Protein AF-A0A1M5GYQ4-F1 (afdb_monomer_lite)

Foldseek 3Di:
DDDDDDPPDDPPPPPPVPPPCVVPPPPQPDQDDLVRLVVVCVVV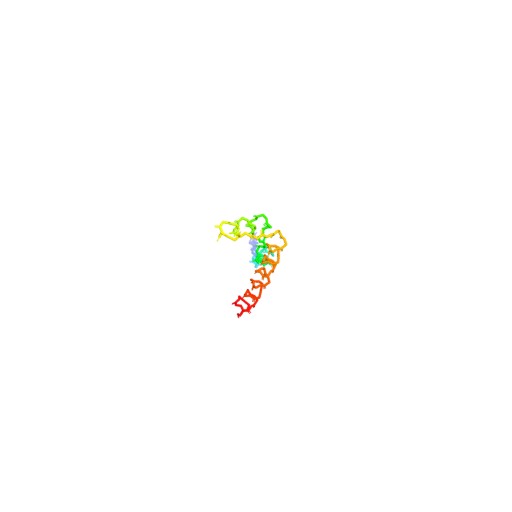VDPDDSVRSVVVSVVVSVVSNVCCVVPVVD

Secondary structure (DSSP, 8-state):
--------------------GGGG------PPPHHHHHHHHHHTT----HHHHHHHHHHHHHHHHHHHHHHT--

Sequence (74 aa):
MKRNHHIKTRKSTSITKELPQSLYRYNGIQKLSFEKSKKILLDSGFKLTDEEVKEISDIMHKIAELVIKEFISK

Structure (mmCIF, N/CA/C/O backbone):
data_AF-A0A1M5GYQ4-F1
#
_entry.id   AF-A0A1M5GYQ4-F1
#
loop_
_atom_site.group_PDB
_atom_site.id
_atom_site.type_symbol
_atom_site.label_atom_id
_atom_site.label_alt_id
_atom_site.label_comp_id
_atom_site.label_asym_id
_atom_site.label_entity_id
_atom_site.label_seq_id
_atom_site.pdbx_PDB_ins_code
_atom_site.Cartn_x
_atom_site.Cartn_y
_atom_site.Cartn_z
_atom_site.occupancy
_atom_site.B_iso_or_equiv
_atom_site.auth_seq_id
_atom_site.auth_comp_id
_atom_site.auth_asym_id
_atom_site.auth_atom_id
_atom_site.pdbx_PDB_model_num
ATOM 1 N N . MET A 1 1 ? 20.483 38.267 -72.681 1.00 45.38 1 MET A N 1
ATOM 2 C CA . MET A 1 1 ? 19.649 38.062 -71.472 1.00 45.38 1 MET A CA 1
ATOM 3 C C . MET A 1 1 ? 20.202 36.872 -70.688 1.00 45.38 1 MET A C 1
ATOM 5 O O . MET A 1 1 ? 20.112 35.752 -71.172 1.00 45.38 1 MET A O 1
ATOM 9 N N . LYS A 1 2 ? 20.861 37.104 -69.543 1.00 45.12 2 LYS A N 1
ATOM 10 C CA . LYS A 1 2 ? 21.467 36.050 -68.702 1.00 45.12 2 LYS A CA 1
ATOM 11 C C . LYS A 1 2 ? 20.440 35.589 -67.659 1.00 45.12 2 LYS A C 1
ATOM 13 O O . LYS A 1 2 ? 19.945 36.416 -66.901 1.00 45.12 2 LYS A O 1
ATOM 18 N N . ARG A 1 3 ? 20.087 34.299 -67.640 1.00 50.94 3 ARG A N 1
ATOM 19 C CA . ARG A 1 3 ? 19.205 33.705 -66.620 1.00 50.94 3 ARG A CA 1
ATOM 20 C C . ARG A 1 3 ? 20.072 33.159 -65.485 1.00 50.94 3 ARG A C 1
ATOM 22 O O . ARG A 1 3 ? 20.750 32.156 -65.665 1.00 50.94 3 ARG A O 1
ATOM 29 N N . ASN A 1 4 ? 20.054 33.821 -64.331 1.00 45.69 4 ASN A N 1
ATOM 30 C CA . ASN A 1 4 ? 20.725 33.336 -63.126 1.00 45.69 4 ASN A CA 1
ATOM 31 C C . ASN A 1 4 ? 19.866 32.228 -62.495 1.00 45.69 4 ASN A C 1
ATOM 33 O O . ASN A 1 4 ? 18.765 32.491 -62.014 1.00 45.69 4 ASN A O 1
ATOM 37 N N . HIS A 1 5 ? 20.343 30.984 -62.504 1.00 49.19 5 HIS A N 1
ATOM 38 C CA . HIS A 1 5 ? 19.767 29.906 -61.699 1.00 49.19 5 HIS A CA 1
ATOM 39 C C . HIS A 1 5 ? 20.389 29.941 -60.305 1.00 49.19 5 HIS A C 1
ATOM 41 O O . HIS A 1 5 ? 21.514 29.500 -60.093 1.00 49.19 5 HIS A O 1
ATOM 47 N N . HIS A 1 6 ? 19.652 30.503 -59.350 1.00 48.28 6 HIS A N 1
ATOM 48 C CA . HIS A 1 6 ? 20.011 30.453 -57.941 1.00 48.28 6 HIS A CA 1
ATOM 49 C C . HIS A 1 6 ? 19.552 29.105 -57.371 1.00 48.28 6 HIS A C 1
ATOM 51 O O . HIS A 1 6 ? 18.386 28.925 -57.019 1.00 48.28 6 HIS A O 1
ATOM 57 N N . ILE A 1 7 ? 20.464 28.133 -57.328 1.00 58.72 7 ILE A N 1
ATOM 58 C CA . ILE A 1 7 ? 20.238 26.845 -56.670 1.00 58.72 7 ILE A CA 1
ATOM 59 C C . ILE A 1 7 ? 20.266 27.104 -55.160 1.00 58.72 7 ILE A C 1
ATOM 61 O O . ILE A 1 7 ? 21.330 27.242 -54.561 1.00 58.72 7 ILE A O 1
ATOM 65 N N . LYS A 1 8 ? 19.088 27.205 -54.535 1.00 53.00 8 LYS A N 1
ATOM 66 C CA . LYS A 1 8 ? 18.967 27.206 -53.072 1.00 53.00 8 LYS A CA 1
ATOM 67 C C . LYS A 1 8 ? 19.294 25.804 -52.565 1.00 53.00 8 LYS A C 1
ATOM 69 O O . LYS A 1 8 ? 18.480 24.891 -52.682 1.00 53.00 8 LYS A O 1
ATOM 74 N N . THR A 1 9 ? 20.483 25.634 -51.998 1.00 55.66 9 THR A N 1
ATOM 75 C CA . THR A 1 9 ? 20.845 24.426 -51.260 1.00 55.66 9 THR A CA 1
ATOM 76 C C . THR A 1 9 ? 19.943 24.315 -50.032 1.00 55.66 9 THR A C 1
ATOM 78 O O . THR A 1 9 ? 19.935 25.159 -49.134 1.00 55.66 9 THR A O 1
ATOM 81 N N . ARG A 1 10 ? 19.100 23.281 -50.023 1.00 47.34 10 ARG A N 1
ATOM 82 C CA . ARG A 1 10 ? 18.244 22.937 -48.890 1.00 47.34 10 ARG A CA 1
ATOM 83 C C . ARG A 1 10 ? 19.177 22.460 -47.776 1.00 47.34 10 ARG A C 1
ATOM 85 O O . ARG A 1 10 ? 19.747 21.380 -47.888 1.00 47.34 10 ARG A O 1
ATOM 92 N N . LYS A 1 11 ? 19.381 23.281 -46.738 1.00 49.66 11 LYS A N 1
ATOM 93 C CA . LYS A 1 11 ? 20.047 22.851 -45.500 1.00 49.66 11 LYS A CA 1
ATOM 94 C C . LYS A 1 11 ? 19.334 21.588 -45.019 1.00 49.66 11 LYS A C 1
ATOM 96 O O . LYS A 1 11 ? 18.162 21.652 -44.654 1.00 49.66 11 LYS A O 1
ATOM 101 N N . SER A 1 12 ? 20.020 20.453 -45.067 1.00 47.34 12 SER A N 1
ATOM 102 C CA . SER A 1 12 ? 19.606 19.239 -44.380 1.00 47.34 12 SER A CA 1
ATOM 103 C C . SER A 1 12 ? 19.693 19.528 -42.887 1.00 47.34 12 SER A C 1
ATOM 105 O O . SER A 1 12 ? 20.750 19.409 -42.273 1.00 47.34 12 SER A O 1
ATOM 107 N N . THR A 1 13 ? 18.593 19.994 -42.307 1.00 45.09 13 THR A N 1
ATOM 108 C CA . THR A 1 13 ? 18.391 19.914 -40.870 1.00 45.09 13 THR A CA 1
ATOM 109 C C . THR A 1 13 ? 18.335 18.433 -40.532 1.00 45.09 13 THR A C 1
ATOM 111 O O . THR A 1 13 ? 17.320 17.769 -40.740 1.00 45.09 13 THR A O 1
ATOM 114 N N . SER A 1 14 ? 19.455 17.902 -40.050 1.00 50.94 14 SER A N 1
ATOM 115 C CA . SER A 1 14 ? 19.471 16.681 -39.260 1.00 50.94 14 SER A CA 1
ATOM 116 C C . SER A 1 14 ? 18.624 16.963 -38.029 1.00 50.94 14 SER A C 1
ATOM 118 O O . SER A 1 14 ? 19.107 17.486 -37.032 1.00 50.94 14 SER A O 1
ATOM 120 N N . ILE A 1 15 ? 17.322 16.703 -38.136 1.00 51.50 15 ILE A N 1
ATOM 121 C CA . ILE A 1 15 ? 16.438 16.635 -36.984 1.00 51.50 15 ILE A CA 1
ATOM 122 C C . ILE A 1 15 ? 16.824 15.324 -36.303 1.00 51.50 15 ILE A C 1
ATOM 124 O O . ILE A 1 15 ? 16.192 14.288 -36.509 1.00 51.50 15 ILE A O 1
ATOM 128 N N . THR A 1 16 ? 17.905 15.347 -35.524 1.00 52.28 16 THR A N 1
ATOM 129 C CA . THR A 1 16 ? 17.988 14.479 -34.360 1.00 52.28 16 THR A CA 1
ATOM 130 C C . THR A 1 16 ? 16.760 14.838 -33.546 1.00 52.28 16 THR A C 1
ATOM 132 O O . THR A 1 16 ? 16.692 15.885 -32.908 1.00 52.28 16 THR A O 1
ATOM 135 N N . LYS A 1 17 ? 15.711 14.025 -33.693 1.00 54.44 17 LYS A N 1
ATOM 136 C CA . LYS A 1 17 ? 14.574 14.024 -32.785 1.00 54.44 17 LYS A CA 1
ATOM 137 C C . LYS A 1 17 ? 15.159 13.601 -31.447 1.00 54.44 17 LYS A C 1
ATOM 139 O O . LYS A 1 17 ? 15.171 12.415 -31.133 1.00 54.44 17 LYS A O 1
ATOM 144 N N . GLU A 1 18 ? 15.735 14.551 -30.720 1.00 57.62 18 GLU A N 1
ATOM 145 C CA . GLU A 1 18 ? 15.980 14.376 -29.304 1.00 57.62 18 GLU A CA 1
ATOM 146 C C . GLU A 1 18 ? 14.608 14.078 -28.719 1.00 57.62 18 GLU A C 1
ATOM 148 O O . GLU A 1 18 ? 13.705 14.920 -28.709 1.00 57.62 18 GLU A O 1
ATOM 153 N N . LEU A 1 19 ? 14.408 12.800 -28.399 1.00 53.56 19 LEU A N 1
ATOM 154 C CA . LEU A 1 19 ? 13.232 12.335 -27.694 1.00 53.56 19 LEU A CA 1
ATOM 155 C C . LEU A 1 19 ? 13.081 13.246 -26.475 1.00 53.56 19 LEU A C 1
ATOM 157 O O . LEU A 1 19 ? 14.070 13.464 -25.769 1.00 53.56 19 LEU A O 1
ATOM 161 N N . PRO A 1 20 ? 11.892 13.824 -26.245 1.00 48.69 20 PRO A N 1
ATOM 162 C CA . PRO A 1 20 ? 11.702 14.737 -25.135 1.00 48.69 20 PRO A CA 1
ATOM 163 C C . PRO A 1 20 ? 12.178 14.053 -23.852 1.00 48.69 20 PRO A C 1
ATOM 165 O O . PRO A 1 20 ? 11.784 12.923 -23.563 1.00 48.69 20 PRO A O 1
ATOM 168 N N . GLN A 1 21 ? 13.021 14.745 -23.077 1.00 51.81 21 GLN A N 1
ATOM 169 C CA . GLN A 1 21 ? 13.557 14.286 -21.785 1.00 51.81 21 GLN A CA 1
ATOM 170 C C . GLN A 1 21 ? 12.471 13.804 -20.801 1.00 51.81 21 GLN A C 1
ATOM 172 O O . GLN A 1 21 ? 12.781 13.142 -19.814 1.00 51.81 21 GLN A O 1
ATOM 177 N N . SER A 1 22 ? 11.190 14.069 -21.079 1.00 49.72 22 SER A N 1
ATOM 178 C CA . SER A 1 22 ? 10.052 13.511 -20.349 1.00 49.72 22 SER A CA 1
ATOM 179 C C . SER A 1 22 ? 9.919 11.985 -20.447 1.00 49.72 22 SER A C 1
ATOM 181 O O . SER A 1 22 ? 9.300 11.399 -19.563 1.00 49.72 22 SER A O 1
ATOM 183 N N . LEU A 1 23 ? 10.510 11.333 -21.458 1.00 45.00 23 LEU A N 1
ATOM 184 C CA . LEU A 1 23 ? 10.539 9.866 -21.579 1.00 45.00 23 LEU A CA 1
ATOM 185 C C . LEU A 1 23 ? 11.596 9.195 -20.689 1.00 45.00 23 LEU A C 1
ATOM 187 O O . LEU A 1 23 ? 11.546 7.983 -20.508 1.00 45.00 23 LEU A O 1
ATOM 191 N N . TYR A 1 24 ? 12.495 9.970 -20.074 1.00 45.97 24 TYR A N 1
ATOM 192 C CA . TYR A 1 24 ? 13.402 9.492 -19.024 1.00 45.97 24 TYR A CA 1
ATOM 193 C C . TYR A 1 24 ? 12.819 9.671 -17.617 1.00 45.97 24 TYR A C 1
ATOM 195 O O . TYR A 1 24 ? 13.545 9.586 -16.625 1.00 45.97 24 TYR A O 1
ATOM 203 N N . ARG A 1 25 ? 11.502 9.893 -17.484 1.00 50.25 25 ARG A N 1
ATOM 204 C CA . ARG A 1 25 ? 10.841 9.622 -16.207 1.00 50.25 25 ARG A CA 1
ATOM 205 C C . ARG A 1 25 ? 10.891 8.121 -15.992 1.00 50.25 25 ARG A C 1
ATOM 207 O O . ARG A 1 25 ? 10.071 7.372 -16.509 1.00 50.25 25 ARG A O 1
ATOM 2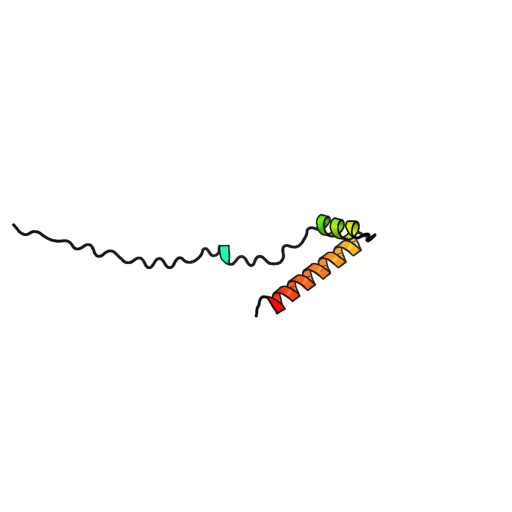14 N N . TYR A 1 26 ? 11.876 7.702 -15.210 1.00 50.88 26 TYR A N 1
ATOM 215 C CA . TYR A 1 26 ? 11.807 6.471 -14.455 1.00 50.88 26 TYR A CA 1
ATOM 216 C C . TYR A 1 26 ? 10.459 6.490 -13.727 1.00 50.88 26 TYR A C 1
ATOM 218 O O . TYR A 1 26 ? 10.289 7.193 -12.728 1.00 50.88 26 TYR A O 1
ATOM 226 N N . ASN A 1 27 ? 9.464 5.789 -14.271 1.00 54.34 27 ASN A N 1
ATOM 227 C CA . ASN A 1 27 ? 8.250 5.456 -13.545 1.00 54.34 27 ASN A CA 1
ATOM 228 C C . ASN A 1 27 ? 8.674 4.420 -12.502 1.00 54.34 27 ASN A C 1
ATOM 230 O O . ASN A 1 27 ? 8.435 3.226 -12.661 1.00 54.34 27 ASN A O 1
ATOM 234 N N . GLY A 1 28 ? 9.380 4.882 -11.465 1.00 57.81 28 GLY A N 1
ATOM 235 C CA . GLY A 1 28 ? 9.610 4.094 -10.266 1.00 57.81 28 GLY A CA 1
ATOM 236 C C . GLY A 1 28 ? 8.269 3.587 -9.752 1.00 57.81 28 GLY A C 1
ATOM 237 O O . GLY A 1 28 ? 7.218 4.154 -10.071 1.00 57.81 28 GLY A O 1
ATOM 238 N N . ILE A 1 29 ? 8.297 2.500 -8.985 1.00 62.84 29 ILE A N 1
ATOM 239 C CA . ILE A 1 29 ? 7.072 1.911 -8.443 1.00 62.84 29 ILE A CA 1
ATOM 240 C C . ILE A 1 29 ? 6.283 3.001 -7.753 1.00 62.84 29 ILE A C 1
ATOM 242 O O . ILE A 1 29 ? 6.746 3.642 -6.808 1.00 62.84 29 ILE A O 1
ATOM 246 N N . GLN A 1 30 ? 5.089 3.235 -8.280 1.00 71.38 30 GLN A N 1
ATOM 247 C CA . GLN A 1 30 ? 4.199 4.219 -7.720 1.00 71.38 30 GLN A CA 1
ATOM 248 C C . GLN A 1 30 ? 3.753 3.666 -6.371 1.00 71.38 30 GLN A C 1
ATOM 250 O O . GLN A 1 30 ? 3.015 2.680 -6.310 1.00 71.38 30 GLN A O 1
ATOM 255 N N . LYS A 1 31 ? 4.271 4.257 -5.290 1.00 76.94 31 LYS A N 1
ATOM 256 C CA . LYS A 1 31 ? 3.910 3.860 -3.931 1.00 76.94 31 LYS A CA 1
ATOM 257 C C . LYS A 1 31 ? 2.391 3.900 -3.805 1.00 76.94 31 LYS A C 1
ATOM 259 O O . LYS A 1 31 ? 1.759 4.917 -4.096 1.00 76.94 31 LYS A O 1
ATOM 264 N N . LEU A 1 32 ? 1.806 2.772 -3.410 1.00 82.25 32 LEU A N 1
ATOM 265 C CA . LEU A 1 32 ? 0.390 2.712 -3.068 1.00 82.25 32 LEU A CA 1
ATOM 266 C C . LEU A 1 32 ? 0.122 3.659 -1.896 1.00 82.25 32 LEU A C 1
ATOM 268 O O . LEU A 1 32 ? 0.941 3.762 -0.981 1.00 82.25 32 LEU A O 1
ATOM 272 N N . SER A 1 33 ? -1.016 4.359 -1.940 1.00 86.38 33 SER A N 1
ATOM 273 C CA . SER A 1 33 ? -1.439 5.184 -0.809 1.00 86.38 33 SER A CA 1
ATOM 274 C C . SER A 1 33 ? -1.769 4.297 0.385 1.00 86.38 33 SER A C 1
ATOM 276 O O . SER A 1 33 ? -2.172 3.141 0.220 1.00 86.38 33 SER A O 1
ATOM 278 N N . PHE A 1 34 ? -1.640 4.857 1.585 1.00 86.56 34 PHE A N 1
ATOM 279 C CA . PHE A 1 34 ? -1.960 4.141 2.813 1.0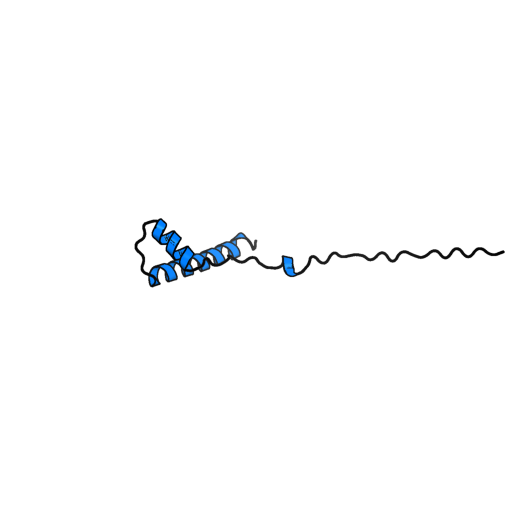0 86.56 34 PHE A CA 1
ATOM 280 C C . PHE A 1 34 ? -3.398 3.606 2.803 1.00 86.56 34 PHE A C 1
ATOM 282 O O . PHE A 1 34 ? -3.609 2.453 3.167 1.00 86.56 34 PHE A O 1
ATOM 289 N N . GLU A 1 35 ? -4.382 4.371 2.306 1.00 88.88 35 GLU A N 1
ATOM 290 C CA . GLU A 1 35 ? -5.772 3.894 2.262 1.00 88.88 35 GLU A CA 1
ATOM 291 C C . GLU A 1 35 ? -5.936 2.685 1.337 1.00 88.88 35 GLU A C 1
ATOM 293 O O . GLU A 1 35 ? -6.696 1.766 1.645 1.00 88.88 35 GLU A O 1
ATOM 298 N N . LYS A 1 36 ? -5.203 2.654 0.215 1.00 88.19 36 LYS A N 1
ATOM 299 C CA . LYS A 1 36 ? -5.207 1.503 -0.693 1.00 88.19 36 LYS A CA 1
ATOM 300 C C . LYS A 1 36 ? -4.523 0.296 -0.064 1.00 88.19 36 LYS A C 1
ATOM 302 O O . LYS A 1 36 ? -5.091 -0.790 -0.124 1.00 88.19 36 LYS A O 1
ATOM 307 N N . SER A 1 37 ? -3.357 0.479 0.557 1.00 87.62 37 SER A N 1
ATOM 308 C CA . SER A 1 37 ? -2.653 -0.595 1.270 1.00 87.62 37 SER A CA 1
ATOM 309 C C . SER A 1 37 ? -3.529 -1.179 2.382 1.00 87.62 37 SER A C 1
ATOM 311 O O . SER A 1 37 ? -3.701 -2.394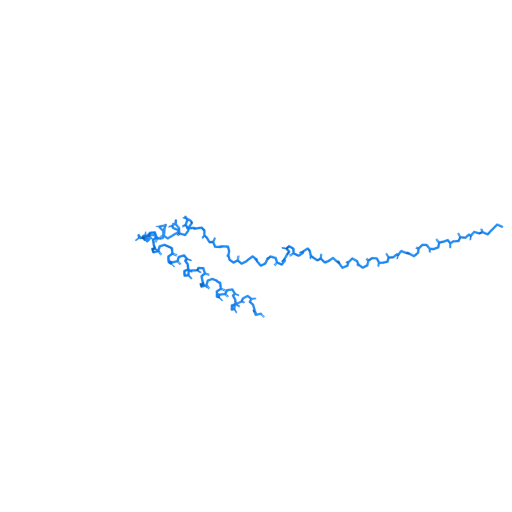 2.456 1.00 87.62 37 SER A O 1
ATOM 313 N N . LYS A 1 38 ? -4.171 -0.317 3.181 1.00 89.69 38 LYS A N 1
ATOM 314 C CA . LYS A 1 38 ? -5.105 -0.709 4.242 1.00 89.69 38 LYS A CA 1
ATOM 315 C C . LYS A 1 38 ? -6.284 -1.497 3.688 1.00 89.69 38 LYS A C 1
ATOM 317 O O . LYS A 1 38 ? -6.582 -2.573 4.191 1.00 89.69 38 LYS A O 1
ATOM 322 N N . LYS A 1 39 ? -6.924 -1.003 2.624 1.00 91.19 39 LYS A N 1
ATOM 323 C CA . LYS A 1 39 ? -8.046 -1.700 1.988 1.00 91.19 39 LYS A CA 1
ATOM 324 C C . LYS A 1 39 ? -7.649 -3.096 1.504 1.00 91.19 39 LYS A C 1
ATOM 326 O O . LYS A 1 39 ? -8.338 -4.050 1.826 1.00 91.19 39 LYS A O 1
ATOM 331 N N . ILE A 1 40 ? -6.529 -3.224 0.789 1.00 89.38 40 ILE A N 1
ATOM 332 C CA . ILE A 1 40 ? -6.055 -4.516 0.264 1.00 89.38 40 ILE A CA 1
ATOM 333 C C . ILE A 1 40 ? -5.818 -5.513 1.404 1.00 89.38 40 ILE A C 1
ATOM 335 O O . ILE A 1 40 ? -6.247 -6.662 1.319 1.00 89.38 40 ILE A O 1
ATOM 339 N N . LEU A 1 41 ? -5.156 -5.079 2.477 1.00 87.31 41 LEU A N 1
ATOM 340 C CA . LEU A 1 41 ? -4.849 -5.949 3.611 1.00 87.31 41 LEU A CA 1
ATOM 341 C C . LEU A 1 41 ? -6.106 -6.358 4.395 1.00 87.31 41 LEU A C 1
ATOM 343 O O . LEU A 1 41 ? -6.227 -7.518 4.787 1.00 87.31 41 LEU A O 1
ATOM 347 N N . LEU A 1 42 ? -7.064 -5.443 4.564 1.00 88.06 42 LEU A N 1
ATOM 348 C CA . LEU A 1 42 ? -8.349 -5.741 5.202 1.00 88.06 42 LEU A CA 1
ATOM 349 C C . LEU A 1 42 ? -9.215 -6.678 4.345 1.00 88.06 42 LEU A C 1
ATOM 351 O O . LEU A 1 42 ? -9.768 -7.641 4.873 1.00 88.06 42 LEU A O 1
ATOM 355 N N . ASP A 1 43 ? -9.285 -6.446 3.029 1.00 91.38 43 ASP A N 1
ATOM 356 C CA . ASP A 1 43 ? -10.013 -7.298 2.073 1.00 91.38 43 ASP A CA 1
ATOM 357 C C . ASP A 1 43 ? -9.419 -8.720 2.020 1.00 91.38 43 ASP A C 1
ATOM 359 O O . ASP A 1 43 ? -10.120 -9.686 1.725 1.00 91.38 43 ASP A O 1
ATOM 363 N N . SER A 1 44 ? -8.137 -8.866 2.369 1.00 86.69 44 SER A N 1
ATOM 364 C CA . SER A 1 44 ? -7.445 -10.156 2.487 1.00 86.69 44 SER A CA 1
ATOM 365 C C . SER A 1 44 ? -7.774 -10.912 3.787 1.00 86.69 44 SER A C 1
ATOM 367 O O . SER A 1 44 ? -7.270 -12.012 4.003 1.00 86.69 44 SER A O 1
ATOM 369 N N . GLY A 1 45 ? -8.603 -10.335 4.665 1.00 88.50 45 GLY A N 1
ATOM 370 C CA . GLY A 1 45 ? -9.033 -10.942 5.926 1.00 88.50 45 GLY A CA 1
ATOM 371 C C . GLY A 1 45 ? -8.096 -10.698 7.111 1.00 88.50 45 GLY A C 1
ATOM 372 O O . GLY A 1 45 ? -8.339 -11.23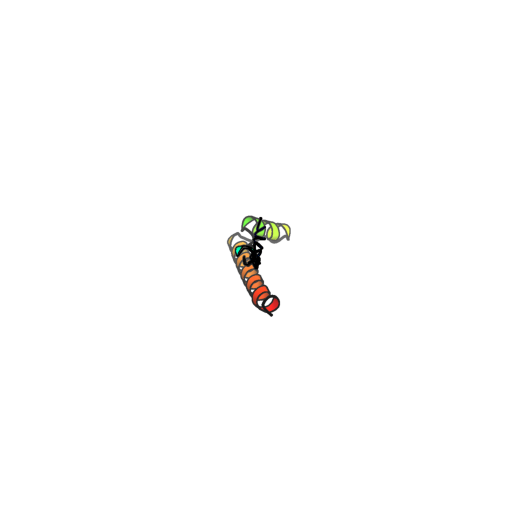8 8.193 1.00 88.50 45 GLY A O 1
ATOM 373 N N . PHE A 1 46 ? -7.051 -9.879 6.953 1.00 84.00 46 PHE A N 1
ATOM 374 C CA . PHE A 1 46 ? -6.176 -9.527 8.067 1.00 84.00 46 PHE A CA 1
ATOM 375 C C . PHE A 1 46 ? -6.809 -8.431 8.927 1.00 84.00 46 PHE A C 1
ATOM 377 O O . PHE A 1 46 ? -7.263 -7.406 8.426 1.00 84.00 46 PHE A O 1
ATOM 384 N N . LYS A 1 47 ? -6.806 -8.625 10.248 1.00 88.06 47 LYS A N 1
ATOM 385 C CA . LYS A 1 47 ? -7.172 -7.588 11.221 1.00 88.06 47 LYS A CA 1
ATOM 386 C C . LYS A 1 47 ? -5.898 -6.921 11.718 1.00 88.06 47 LYS A C 1
ATOM 388 O O . LYS A 1 47 ? -5.358 -7.330 12.738 1.00 88.06 47 LYS A O 1
ATOM 393 N N . LEU A 1 48 ? -5.419 -5.950 10.952 1.00 87.06 48 LEU A N 1
ATOM 394 C CA . LEU A 1 48 ? -4.192 -5.217 11.249 1.00 87.06 48 LEU A CA 1
ATOM 395 C C . LEU A 1 48 ? -4.523 -3.836 11.803 1.00 87.06 48 LEU A C 1
ATOM 397 O O . LEU A 1 48 ? -5.497 -3.198 11.393 1.00 87.06 48 LEU A O 1
ATOM 401 N N . THR A 1 49 ? -3.689 -3.385 12.725 1.00 91.75 49 THR A N 1
ATOM 402 C CA . THR A 1 49 ? -3.644 -2.004 13.202 1.00 91.75 49 THR A CA 1
ATOM 403 C C . THR A 1 49 ? -3.034 -1.081 12.146 1.00 91.75 49 THR A C 1
ATOM 405 O O . THR A 1 49 ? -2.396 -1.527 11.190 1.00 91.75 49 THR A O 1
ATOM 408 N N . ASP A 1 50 ? -3.228 0.228 12.307 1.00 89.56 50 ASP A N 1
ATOM 409 C CA . ASP A 1 50 ? -2.705 1.215 11.357 1.00 89.56 50 ASP A CA 1
ATOM 410 C C . ASP A 1 50 ? -1.168 1.232 11.329 1.00 89.56 50 ASP A C 1
ATOM 412 O O . ASP A 1 50 ? -0.585 1.341 10.247 1.00 89.56 50 ASP A O 1
ATOM 416 N N . GLU A 1 51 ? -0.517 1.031 12.478 1.00 92.31 51 GLU A N 1
ATOM 417 C CA . GLU A 1 51 ? 0.927 0.794 12.574 1.00 92.31 51 GLU A CA 1
ATOM 418 C C . GLU A 1 51 ? 1.375 -0.429 11.759 1.00 92.31 51 GLU A C 1
ATOM 420 O O . GLU A 1 51 ? 2.271 -0.307 10.924 1.00 92.31 51 GLU A O 1
ATOM 425 N N . GLU A 1 52 ? 0.728 -1.586 11.923 1.00 91.06 52 GLU A N 1
ATOM 426 C CA . GLU A 1 52 ? 1.099 -2.810 11.194 1.00 91.06 52 GLU A CA 1
ATOM 427 C C . GLU A 1 52 ? 0.902 -2.659 9.678 1.00 91.06 52 GLU A C 1
ATOM 429 O O . GLU A 1 52 ? 1.747 -3.076 8.884 1.00 91.06 52 GLU A O 1
ATOM 434 N N . VAL A 1 53 ? -0.189 -2.012 9.251 1.00 91.00 53 VAL A N 1
ATOM 435 C CA . VAL A 1 53 ? -0.437 -1.703 7.832 1.00 91.00 53 VAL A CA 1
ATOM 436 C C . VAL A 1 53 ? 0.677 -0.825 7.264 1.00 91.00 53 VAL A C 1
ATOM 438 O O . VAL A 1 53 ? 1.112 -1.031 6.127 1.00 91.00 53 VAL A O 1
ATOM 441 N N . LYS A 1 54 ? 1.143 0.156 8.040 1.00 90.19 54 LYS A N 1
ATOM 442 C CA . LYS A 1 54 ? 2.214 1.064 7.630 1.00 90.19 54 LYS A CA 1
ATOM 443 C C . LYS A 1 54 ? 3.540 0.324 7.485 1.00 90.19 54 LYS A C 1
ATOM 445 O O . LYS A 1 54 ? 4.183 0.454 6.445 1.00 90.19 54 LYS A O 1
ATOM 450 N N . GLU A 1 55 ? 3.907 -0.493 8.469 1.00 92.25 55 GLU A N 1
ATOM 451 C CA . GLU A 1 55 ? 5.133 -1.295 8.428 1.00 92.25 55 GLU A CA 1
ATOM 452 C C . GLU A 1 55 ? 5.145 -2.259 7.238 1.00 92.25 55 GLU A C 1
ATOM 454 O O . GLU A 1 55 ? 6.122 -2.308 6.486 1.00 92.25 55 GLU A O 1
ATOM 459 N N . ILE A 1 56 ? 4.039 -2.972 7.005 1.00 90.50 56 ILE A N 1
ATOM 460 C CA . ILE A 1 56 ? 3.903 -3.887 5.865 1.00 90.50 56 ILE A CA 1
ATOM 461 C C . ILE A 1 56 ? 4.013 -3.120 4.547 1.00 90.50 56 ILE A C 1
ATOM 463 O O . ILE A 1 56 ? 4.734 -3.547 3.644 1.00 90.50 56 ILE A O 1
ATOM 467 N N . SER A 1 57 ? 3.330 -1.980 4.424 1.00 88.44 57 SER A N 1
ATOM 468 C CA . SER A 1 57 ? 3.385 -1.164 3.210 1.00 88.44 57 SER A CA 1
ATOM 469 C C . SER A 1 57 ? 4.810 -0.677 2.923 1.00 88.44 57 SER A C 1
ATOM 471 O O . SER A 1 57 ? 5.256 -0.753 1.777 1.00 88.44 57 SER A O 1
ATOM 473 N N . ASP A 1 58 ? 5.542 -0.232 3.946 1.00 89.19 58 ASP A N 1
ATOM 474 C CA . ASP A 1 58 ? 6.927 0.227 3.810 1.00 89.19 58 ASP A CA 1
ATOM 475 C C . ASP A 1 58 ? 7.878 -0.915 3.420 1.00 89.19 58 ASP A C 1
ATOM 477 O O . ASP A 1 58 ? 8.748 -0.736 2.561 1.00 89.19 58 ASP A O 1
ATOM 481 N N . ILE A 1 59 ? 7.705 -2.105 4.006 1.00 91.56 59 ILE A N 1
ATOM 482 C CA . ILE A 1 59 ? 8.472 -3.303 3.637 1.00 91.56 59 ILE A CA 1
ATOM 483 C C . ILE A 1 59 ? 8.210 -3.668 2.174 1.00 91.56 59 ILE A C 1
ATOM 485 O O . ILE A 1 59 ? 9.158 -3.887 1.418 1.00 91.56 59 ILE A O 1
ATOM 489 N N . MET A 1 60 ? 6.946 -3.684 1.749 1.00 88.94 60 MET A N 1
ATOM 490 C CA . MET A 1 60 ? 6.581 -4.025 0.373 1.00 88.94 60 MET A CA 1
ATOM 491 C C . MET A 1 60 ? 7.158 -3.030 -0.632 1.00 88.94 60 MET A C 1
ATOM 493 O O . MET A 1 60 ? 7.656 -3.448 -1.675 1.00 88.94 60 M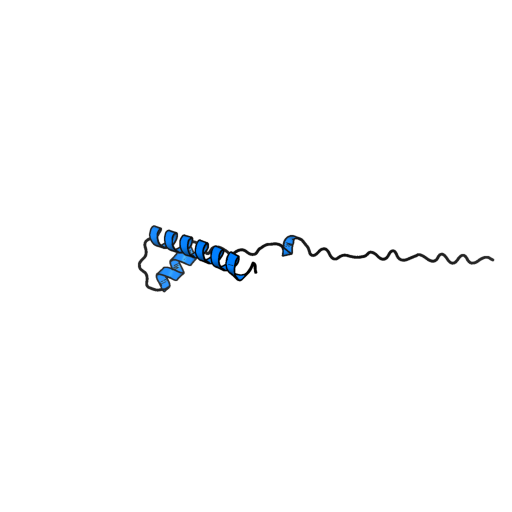ET A O 1
ATOM 497 N N . HIS A 1 61 ? 7.169 -1.730 -0.321 1.00 86.56 61 HIS A N 1
ATOM 498 C CA . HIS A 1 61 ? 7.814 -0.734 -1.185 1.00 86.56 61 HIS A CA 1
ATOM 499 C C . HIS A 1 61 ? 9.322 -0.969 -1.301 1.00 86.56 61 HIS A C 1
ATOM 501 O O . HIS A 1 61 ? 9.841 -0.952 -2.414 1.00 86.56 61 HIS A O 1
ATOM 507 N N . LYS A 1 62 ? 10.014 -1.265 -0.193 1.00 88.00 62 LYS A N 1
ATOM 508 C CA . LYS A 1 62 ? 11.454 -1.584 -0.212 1.00 88.00 62 LYS A CA 1
ATOM 509 C C . LYS A 1 62 ? 11.761 -2.840 -1.024 1.00 88.00 62 LYS A C 1
ATOM 511 O O . LYS A 1 62 ? 12.700 -2.840 -1.813 1.00 88.00 62 LYS A O 1
ATOM 516 N N . ILE A 1 63 ? 10.970 -3.902 -0.856 1.00 87.94 63 ILE A N 1
ATOM 517 C CA . ILE A 1 63 ? 11.120 -5.135 -1.643 1.00 87.94 63 ILE A CA 1
ATOM 518 C C . ILE A 1 63 ? 10.965 -4.818 -3.126 1.00 87.94 63 ILE A C 1
ATOM 520 O O . ILE A 1 63 ? 11.773 -5.250 -3.942 1.00 87.94 63 ILE A O 1
ATOM 524 N N . ALA A 1 64 ? 9.950 -4.040 -3.478 1.00 84.88 64 ALA A N 1
ATOM 525 C CA . ALA A 1 64 ? 9.662 -3.752 -4.866 1.00 84.88 64 ALA A CA 1
ATOM 526 C C . ALA A 1 64 ? 10.753 -2.866 -5.510 1.00 84.88 64 ALA A C 1
ATOM 528 O O . ALA A 1 64 ? 11.146 -3.110 -6.652 1.00 84.88 64 ALA A O 1
ATOM 529 N N . GLU A 1 65 ? 11.314 -1.907 -4.764 1.00 84.44 65 GLU A N 1
ATOM 530 C CA . GLU A 1 65 ? 12.502 -1.144 -5.176 1.00 84.44 65 GLU A CA 1
ATOM 531 C C . GLU A 1 65 ? 13.714 -2.057 -5.429 1.00 84.44 65 GLU A C 1
ATOM 533 O O . GLU A 1 65 ? 14.383 -1.921 -6.455 1.00 84.44 65 GLU A O 1
ATOM 538 N N . LEU A 1 66 ? 13.975 -3.020 -4.536 1.00 85.19 66 LEU A N 1
ATOM 539 C CA . LEU A 1 66 ? 15.069 -3.984 -4.693 1.00 85.19 66 LEU A CA 1
ATOM 540 C C . LEU A 1 66 ? 14.866 -4.898 -5.906 1.00 85.19 66 LEU A C 1
ATOM 542 O O . LEU A 1 66 ? 15.795 -5.081 -6.689 1.00 85.19 66 LEU A O 1
ATOM 546 N N . VAL A 1 67 ? 13.654 -5.428 -6.102 1.00 81.88 67 VAL A N 1
ATOM 547 C CA . VAL A 1 67 ? 13.323 -6.282 -7.254 1.00 81.88 67 VAL A CA 1
ATOM 548 C C . VAL A 1 67 ? 13.570 -5.535 -8.558 1.00 81.88 67 VAL A C 1
ATOM 550 O O . VAL A 1 67 ? 14.219 -6.069 -9.450 1.00 81.88 67 VAL A O 1
ATOM 553 N N . ILE A 1 68 ? 13.116 -4.287 -8.677 1.00 75.31 68 ILE A N 1
ATOM 554 C CA . ILE A 1 68 ? 13.374 -3.495 -9.883 1.00 75.31 68 ILE A CA 1
ATOM 555 C C . ILE A 1 68 ? 14.862 -3.269 -10.100 1.00 75.31 68 ILE A C 1
ATOM 557 O O . ILE A 1 68 ? 15.345 -3.441 -11.219 1.00 75.31 68 ILE A O 1
ATOM 561 N N . LYS A 1 69 ? 15.586 -2.885 -9.047 1.00 76.62 69 LYS A N 1
ATOM 562 C CA . LYS A 1 69 ? 17.016 -2.606 -9.150 1.00 76.62 69 LYS A CA 1
ATOM 563 C C . LYS A 1 69 ? 17.792 -3.827 -9.648 1.00 76.62 69 LYS A C 1
ATOM 565 O O . LYS A 1 69 ? 18.645 -3.681 -10.514 1.00 76.62 69 LYS A O 1
ATOM 570 N N . GLU A 1 70 ? 17.461 -5.012 -9.148 1.00 75.06 70 GLU A N 1
ATOM 571 C CA . GLU A 1 70 ? 18.163 -6.254 -9.485 1.00 75.06 70 GLU A CA 1
ATOM 572 C C . GLU A 1 70 ? 17.699 -6.889 -10.810 1.00 75.06 70 GLU A C 1
ATOM 574 O O . GLU A 1 70 ? 18.502 -7.513 -11.504 1.00 75.06 70 GLU A O 1
ATOM 579 N N . PHE A 1 71 ? 16.420 -6.744 -11.186 1.00 63.09 71 PHE A N 1
ATOM 580 C CA . PHE A 1 71 ? 15.850 -7.421 -12.362 1.00 63.09 71 PHE A CA 1
ATOM 581 C C . PHE A 1 71 ? 15.708 -6.543 -13.608 1.00 63.09 71 PHE A C 1
ATOM 583 O O . PHE A 1 71 ? 15.831 -7.067 -14.711 1.00 63.09 71 PHE A O 1
ATOM 590 N N . ILE A 1 72 ? 15.433 -5.242 -13.469 1.00 59.22 72 ILE A N 1
ATOM 591 C CA . ILE A 1 72 ? 15.230 -4.335 -14.616 1.00 59.22 72 ILE A CA 1
ATOM 592 C C . ILE A 1 72 ? 16.545 -3.672 -15.040 1.00 59.22 72 ILE A C 1
ATOM 594 O O . ILE A 1 72 ? 16.693 -3.295 -16.196 1.00 59.22 72 ILE A O 1
ATOM 598 N N . SER A 1 73 ? 17.510 -3.535 -14.125 1.00 55.53 73 SER A N 1
ATOM 599 C CA . SER A 1 73 ? 18.779 -2.850 -14.403 1.00 55.53 73 SER A CA 1
ATOM 600 C C . SER A 1 73 ? 19.896 -3.761 -14.947 1.00 55.53 73 SER A C 1
ATOM 602 O O . SER A 1 73 ? 21.059 -3.354 -14.898 1.00 55.53 73 SER A O 1
ATOM 604 N N . LYS A 1 74 ? 19.565 -4.964 -15.441 1.00 47.44 74 LYS A N 1
ATOM 605 C CA . LYS A 1 74 ? 20.475 -5.824 -16.223 1.00 47.44 74 LYS A CA 1
ATOM 606 C C . LYS A 1 74 ? 20.376 -5.503 -17.708 1.00 47.44 74 LYS A C 1
ATOM 608 O O . LYS A 1 74 ? 21.443 -5.506 -18.356 1.00 47.44 74 LYS A O 1
#

Radius of gyration: 27.86 Å; chains: 1; bounding box: 32×49×85 Å

Organism: NCBI:txid1416778

pLDDT: mean 71.03, std 18.1, range [45.0, 92.31]